Protein A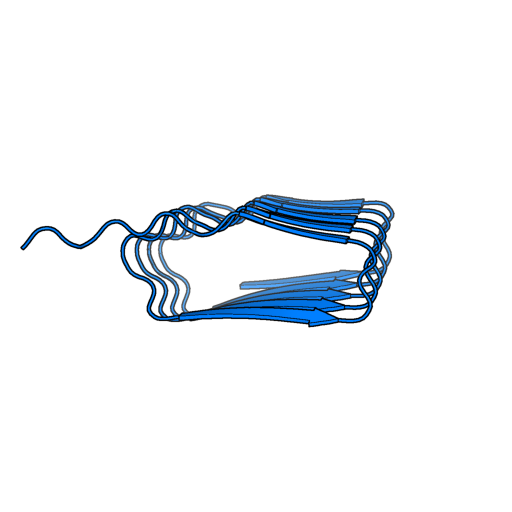F-A0A842YKT6-F1 (afdb_monomer_lite)

Structure (mmCIF, N/CA/C/O backbone):
data_AF-A0A842YKT6-F1
#
_entry.id   AF-A0A842YKT6-F1
#
loop_
_atom_site.group_PDB
_atom_site.id
_atom_site.type_symbol
_atom_site.label_atom_id
_atom_site.label_alt_id
_atom_site.label_comp_id
_atom_site.label_asym_id
_atom_site.label_entity_id
_atom_site.label_seq_id
_atom_site.pdbx_PDB_ins_code
_atom_site.Cartn_x
_atom_site.Cartn_y
_atom_site.Cartn_z
_atom_site.occupancy
_atom_site.B_iso_or_equiv
_atom_site.auth_seq_id
_atom_site.auth_comp_id
_atom_site.auth_asym_id
_atom_site.auth_atom_id
_atom_site.pdbx_PDB_model_num
ATOM 1 N N . MET A 1 1 ? 3.499 -0.353 15.205 1.00 71.50 1 MET A N 1
ATOM 2 C CA . MET A 1 1 ? 4.301 -1.363 14.470 1.00 71.50 1 MET A CA 1
ATOM 3 C C . MET A 1 1 ? 5.115 -0.639 13.419 1.00 71.50 1 MET A C 1
ATOM 5 O O . MET A 1 1 ? 4.536 0.187 12.731 1.00 71.50 1 MET A O 1
ATOM 9 N N . ILE A 1 2 ? 6.410 -0.926 13.306 1.00 77.12 2 ILE A N 1
ATOM 10 C CA . ILE A 1 2 ? 7.259 -0.394 12.235 1.00 77.12 2 ILE A CA 1
ATOM 11 C C . ILE A 1 2 ? 7.872 -1.589 11.508 1.00 77.12 2 ILE A C 1
ATOM 13 O O . ILE A 1 2 ? 8.334 -2.517 12.174 1.00 77.12 2 ILE A O 1
ATOM 17 N N . LEU A 1 3 ? 7.816 -1.589 10.179 1.00 76.94 3 LEU A N 1
ATOM 18 C CA . LEU A 1 3 ? 8.430 -2.606 9.328 1.00 76.94 3 LEU A CA 1
ATOM 19 C C . LEU A 1 3 ? 9.272 -1.914 8.254 1.00 76.94 3 LEU A C 1
ATOM 21 O O . LEU A 1 3 ? 8.837 -0.906 7.706 1.00 76.94 3 LEU A O 1
ATOM 25 N N . TYR A 1 4 ? 10.457 -2.464 8.006 1.00 81.00 4 TYR A N 1
ATOM 26 C CA . TYR A 1 4 ? 11.386 -2.048 6.959 1.00 81.00 4 TYR A CA 1
ATOM 27 C C . TYR A 1 4 ? 11.647 -3.253 6.068 1.00 81.00 4 TYR A C 1
ATOM 29 O O . TYR A 1 4 ? 11.912 -4.337 6.604 1.00 81.00 4 TYR A O 1
ATOM 37 N N . ASP A 1 5 ? 11.584 -3.067 4.758 1.00 76.25 5 ASP A N 1
ATOM 38 C CA . ASP A 1 5 ? 11.994 -4.081 3.798 1.00 76.25 5 ASP A CA 1
ATOM 39 C C . ASP A 1 5 ? 12.570 -3.437 2.547 1.00 76.25 5 ASP A C 1
ATOM 41 O O . ASP A 1 5 ? 11.859 -2.784 1.799 1.00 76.25 5 ASP A O 1
ATOM 45 N N . ASP A 1 6 ? 13.853 -3.671 2.297 1.00 84.00 6 ASP A N 1
ATOM 46 C CA . ASP A 1 6 ? 14.516 -3.079 1.146 1.00 84.00 6 ASP A CA 1
ATOM 47 C C . ASP A 1 6 ? 15.288 -4.148 0.362 1.00 84.00 6 ASP A C 1
ATOM 49 O O . ASP A 1 6 ? 15.805 -5.110 0.942 1.00 84.00 6 ASP A O 1
ATOM 53 N N . TRP A 1 7 ? 15.461 -3.929 -0.945 1.00 85.25 7 TRP A N 1
ATOM 54 C CA . TRP A 1 7 ? 16.293 -4.754 -1.842 1.00 85.25 7 TRP A CA 1
ATOM 55 C C . TRP A 1 7 ? 15.779 -6.179 -2.096 1.00 85.25 7 TRP A C 1
ATOM 57 O O . TRP A 1 7 ? 16.564 -7.126 -2.245 1.00 85.25 7 TRP A O 1
ATOM 67 N N . ASN A 1 8 ? 14.468 -6.361 -2.216 1.00 81.25 8 ASN A N 1
ATOM 68 C CA . ASN A 1 8 ? 13.871 -7.650 -2.540 1.00 81.25 8 ASN A CA 1
ATOM 69 C C . ASN A 1 8 ? 13.347 -7.711 -3.976 1.00 81.25 8 ASN A C 1
ATOM 71 O O . ASN A 1 8 ? 12.848 -6.766 -4.578 1.00 81.25 8 ASN A O 1
ATOM 75 N N . ASN A 1 9 ? 13.357 -8.914 -4.551 1.00 82.44 9 ASN A N 1
ATOM 76 C CA . ASN A 1 9 ? 12.652 -9.126 -5.815 1.00 82.44 9 ASN A CA 1
ATOM 77 C C . ASN A 1 9 ? 11.123 -9.028 -5.638 1.00 82.44 9 ASN A C 1
ATOM 79 O O . ASN A 1 9 ? 10.387 -8.693 -6.566 1.00 82.44 9 ASN A O 1
ATOM 83 N N . SER A 1 10 ? 10.622 -9.360 -4.451 1.00 80.38 10 SER A N 1
ATOM 84 C CA . SER A 1 10 ? 9.213 -9.186 -4.130 1.00 80.38 10 SER A CA 1
ATOM 85 C C . SER A 1 10 ? 8.986 -9.161 -2.627 1.00 80.38 10 SER A C 1
ATOM 87 O O . SER A 1 10 ? 9.375 -10.129 -1.965 1.00 80.38 10 SER A O 1
ATOM 89 N N . MET A 1 11 ? 8.248 -8.170 -2.128 1.00 78.69 11 MET A N 1
ATOM 90 C CA . MET A 1 11 ? 7.710 -8.188 -0.770 1.00 78.69 11 MET A CA 1
ATOM 91 C C . MET A 1 11 ? 6.213 -8.489 -0.772 1.00 78.69 11 MET A C 1
ATOM 93 O O . MET A 1 11 ? 5.422 -7.970 -1.568 1.00 78.69 11 MET A O 1
ATOM 97 N N . LYS A 1 12 ? 5.788 -9.303 0.199 1.00 80.25 12 LYS A N 1
ATOM 98 C CA . LYS A 1 12 ? 4.379 -9.417 0.562 1.00 80.25 12 LYS A CA 1
ATOM 99 C C . LYS A 1 12 ? 4.181 -9.256 2.062 1.00 80.25 12 LYS A C 1
ATOM 101 O O . LYS A 1 12 ? 4.398 -10.197 2.825 1.00 80.25 12 LYS A O 1
ATOM 106 N N . VAL A 1 13 ? 3.617 -8.123 2.461 1.00 72.06 13 VAL A N 1
ATOM 107 C CA . VAL A 1 13 ? 3.159 -7.906 3.836 1.00 72.06 13 VAL A CA 1
ATOM 108 C C . VAL A 1 13 ? 1.697 -8.317 3.938 1.00 72.06 13 VAL A C 1
ATOM 110 O O . VAL A 1 13 ? 0.819 -7.736 3.298 1.00 72.06 13 VAL A O 1
ATOM 113 N N . ASN A 1 14 ? 1.424 -9.332 4.760 1.00 71.25 14 ASN A N 1
ATOM 114 C CA . ASN A 1 14 ? 0.076 -9.601 5.259 1.00 71.25 14 ASN A CA 1
ATOM 115 C C . ASN A 1 14 ? 0.057 -9.207 6.729 1.00 71.25 14 ASN A C 1
ATOM 117 O O . ASN A 1 14 ? 0.506 -9.970 7.585 1.00 71.25 14 ASN A O 1
ATOM 121 N N . ALA A 1 15 ? -0.427 -8.009 7.020 1.00 62.06 15 ALA A N 1
ATOM 122 C CA . ALA A 1 15 ? -0.469 -7.563 8.398 1.00 62.06 15 ALA A CA 1
ATOM 123 C C . ALA A 1 15 ? -1.628 -8.260 9.155 1.00 62.06 15 ALA A C 1
ATOM 125 O O . ALA A 1 15 ? -2.710 -8.467 8.590 1.00 62.06 15 ALA A O 1
ATOM 126 N N . PRO A 1 16 ? -1.426 -8.650 10.427 1.00 59.94 16 PRO A N 1
ATOM 127 C CA . PRO A 1 16 ? -2.443 -9.320 11.242 1.00 59.94 16 PRO A CA 1
ATOM 128 C C . PRO A 1 16 ? -3.557 -8.353 11.657 1.00 59.94 16 PRO A C 1
ATOM 130 O O . PRO A 1 16 ? -3.306 -7.166 11.775 1.00 59.94 16 PRO A O 1
ATOM 133 N N . ILE A 1 17 ? -4.770 -8.830 11.968 1.00 57.25 17 ILE A N 1
ATOM 134 C CA . ILE A 1 17 ? -5.846 -7.970 12.509 1.00 57.25 17 ILE A CA 1
ATOM 135 C C . ILE A 1 17 ? -5.349 -7.247 13.773 1.00 57.25 17 ILE A C 1
ATOM 137 O O . ILE A 1 17 ? -5.126 -7.882 14.806 1.00 57.25 17 ILE A O 1
ATOM 141 N N . ILE A 1 18 ? -5.230 -5.919 13.708 1.00 60.06 18 ILE A N 1
ATOM 142 C CA . ILE A 1 18 ? -4.764 -5.086 14.820 1.00 60.06 18 ILE A CA 1
ATOM 143 C C . ILE A 1 18 ? -5.990 -4.537 15.561 1.00 60.06 18 ILE A C 1
ATOM 145 O O . ILE A 1 18 ? -6.812 -3.806 15.000 1.00 60.06 18 ILE A O 1
ATOM 149 N N . LYS A 1 19 ? -6.151 -4.923 16.836 1.00 56.78 19 LYS A N 1
ATOM 150 C CA . LYS A 1 19 ? -7.276 -4.462 17.675 1.00 56.78 19 LYS A CA 1
ATOM 151 C C . LYS A 1 19 ? -7.176 -2.973 18.017 1.00 56.78 19 LYS A C 1
ATOM 153 O O . LYS A 1 19 ? -8.209 -2.316 18.049 1.00 56.78 19 LYS A O 1
ATOM 158 N N . ALA A 1 20 ? -5.969 -2.489 18.279 1.00 58.88 20 ALA A N 1
ATOM 159 C CA . ALA A 1 20 ? -5.630 -1.087 18.476 1.00 58.88 20 ALA A CA 1
ATOM 160 C C . ALA A 1 20 ? -4.115 -0.937 18.282 1.00 58.88 20 ALA A C 1
ATOM 162 O O . ALA A 1 20 ? -3.362 -1.806 18.726 1.00 58.88 20 ALA A O 1
ATOM 163 N N . SER A 1 21 ? -3.679 0.113 17.599 1.00 62.84 21 SER A N 1
ATOM 164 C CA . SER A 1 21 ? -2.273 0.522 17.548 1.00 62.84 21 SER A CA 1
ATOM 165 C C . SER A 1 21 ? -2.236 2.019 17.325 1.00 62.84 21 SER A C 1
ATOM 167 O O . SER A 1 21 ? -2.829 2.485 16.364 1.00 62.84 21 SER A O 1
ATOM 169 N N . GLU A 1 22 ? -1.533 2.765 18.165 1.00 66.31 22 GLU A N 1
ATOM 170 C CA . GLU A 1 22 ? -1.395 4.220 18.003 1.00 66.31 22 GLU A CA 1
ATOM 171 C C . GLU A 1 22 ? -0.738 4.544 16.650 1.00 66.31 22 GLU A C 1
ATOM 173 O O . GLU A 1 22 ? -1.247 5.355 15.885 1.00 66.31 22 GLU A O 1
ATOM 178 N N . LEU A 1 23 ? 0.302 3.789 16.274 1.00 73.38 23 LEU A N 1
ATOM 179 C CA . LEU A 1 23 ? 1.089 4.058 15.070 1.00 73.38 23 LEU A CA 1
ATOM 180 C C . LEU A 1 23 ? 1.410 2.796 14.264 1.00 73.38 23 LEU A C 1
ATOM 182 O O . LEU A 1 23 ? 1.855 1.782 14.821 1.00 73.38 23 LEU A O 1
ATOM 186 N N . MET A 1 24 ? 1.249 2.863 12.944 1.00 74.12 24 MET A N 1
ATOM 187 C CA . MET A 1 24 ? 1.742 1.863 11.998 1.00 74.12 24 MET A CA 1
ATOM 188 C C . MET A 1 24 ? 2.549 2.537 10.886 1.00 74.12 24 MET A C 1
ATOM 190 O O . MET A 1 24 ? 2.014 3.377 10.174 1.00 74.12 24 MET A O 1
ATOM 194 N N . ILE A 1 25 ? 3.818 2.153 10.736 1.00 78.19 25 ILE A N 1
ATOM 195 C CA . ILE A 1 25 ? 4.703 2.647 9.675 1.00 78.19 25 ILE A CA 1
ATOM 196 C C . ILE A 1 25 ? 5.258 1.459 8.890 1.00 78.19 25 ILE A C 1
ATOM 198 O O . ILE A 1 25 ? 5.643 0.445 9.481 1.00 78.19 25 ILE A O 1
ATOM 202 N N . LEU A 1 26 ? 5.283 1.581 7.569 1.00 77.44 26 LEU A N 1
ATOM 203 C CA . LEU A 1 26 ? 5.915 0.636 6.659 1.00 77.44 26 LEU A CA 1
ATOM 204 C C . LEU A 1 26 ? 6.828 1.414 5.706 1.00 77.44 26 LEU A C 1
ATOM 206 O O . LEU A 1 26 ? 6.369 2.381 5.105 1.00 77.44 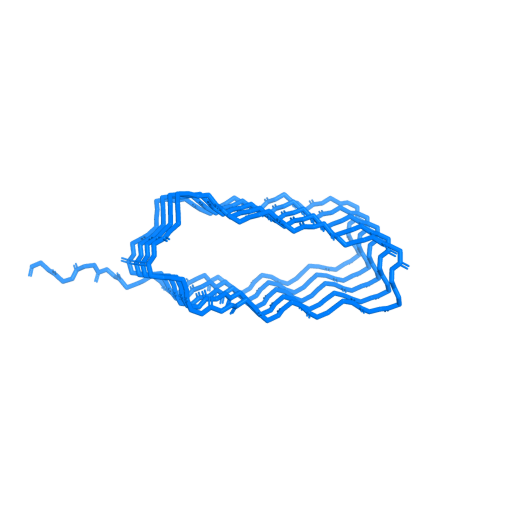26 LEU A O 1
ATOM 210 N N . TYR A 1 27 ? 8.087 0.996 5.626 1.00 81.81 27 TYR A N 1
ATOM 211 C CA . TYR A 1 27 ? 9.077 1.458 4.654 1.00 81.81 27 TYR A CA 1
ATOM 212 C C . TYR A 1 27 ? 9.388 0.315 3.697 1.00 81.81 27 TYR A C 1
ATOM 214 O O . TYR A 1 27 ? 9.619 -0.805 4.172 1.00 81.81 27 TYR A O 1
ATOM 222 N N . ASP A 1 28 ? 9.356 0.600 2.401 1.00 76.00 28 ASP A N 1
ATOM 223 C CA . ASP A 1 28 ? 9.636 -0.374 1.357 1.00 76.00 28 ASP A CA 1
ATOM 224 C C . ASP A 1 28 ? 10.333 0.241 0.153 1.00 76.00 28 ASP A C 1
ATOM 226 O O . ASP A 1 28 ? 9.683 0.835 -0.708 1.00 76.00 28 ASP A O 1
ATOM 230 N N . ASP A 1 29 ? 11.645 0.039 0.070 1.00 82.50 29 ASP A N 1
ATOM 231 C CA . ASP A 1 29 ? 12.431 0.646 -0.993 1.00 82.50 29 ASP A CA 1
ATOM 232 C C . ASP A 1 29 ? 13.156 -0.401 -1.857 1.00 82.50 29 ASP A C 1
ATOM 234 O O . ASP A 1 29 ? 13.636 -1.437 -1.390 1.00 82.50 29 ASP A O 1
ATOM 238 N N . TRP A 1 30 ? 13.354 -0.097 -3.139 1.00 84.44 30 TRP A N 1
ATOM 239 C CA . TRP A 1 30 ? 14.194 -0.903 -4.047 1.00 84.44 30 TRP A CA 1
ATOM 240 C C . TRP A 1 30 ? 13.686 -2.327 -4.319 1.00 84.44 30 TRP A C 1
ATOM 242 O O . TRP A 1 30 ? 14.474 -3.273 -4.453 1.00 84.44 30 TRP A O 1
ATOM 252 N N . ASN A 1 31 ? 12.375 -2.496 -4.457 1.00 79.62 31 ASN A N 1
ATOM 253 C CA . ASN A 1 31 ? 11.724 -3.766 -4.751 1.00 79.62 31 ASN A CA 1
ATOM 254 C C . ASN A 1 31 ? 11.177 -3.863 -6.182 1.00 79.62 31 ASN A C 1
ATOM 256 O O . ASN A 1 31 ? 10.543 -2.976 -6.747 1.00 79.62 31 A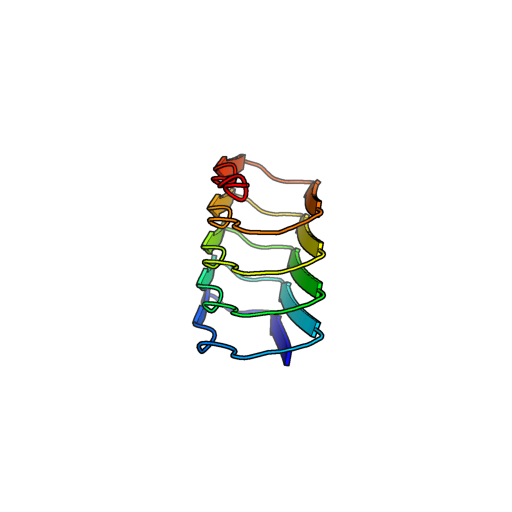SN A O 1
ATOM 260 N N . ASN A 1 32 ? 11.321 -5.035 -6.804 1.00 81.12 32 ASN A N 1
ATOM 261 C CA . ASN A 1 32 ? 10.698 -5.256 -8.118 1.00 81.12 32 ASN A CA 1
ATOM 262 C C . ASN A 1 32 ? 9.161 -5.300 -8.033 1.00 81.12 32 ASN A C 1
ATOM 264 O O . ASN A 1 32 ? 8.449 -4.950 -8.978 1.00 81.12 32 ASN A O 1
ATOM 268 N N . SER A 1 33 ? 8.622 -5.776 -6.915 1.00 79.50 33 SER A N 1
ATOM 269 C CA . SER A 1 33 ? 7.183 -5.753 -6.691 1.00 79.50 33 SER A CA 1
ATOM 270 C C . SER A 1 33 ? 6.846 -5.757 -5.212 1.00 79.50 33 SER A C 1
ATOM 272 O O . SER A 1 33 ? 7.334 -6.600 -4.460 1.00 79.50 33 SER A O 1
ATOM 274 N N . MET A 1 34 ? 5.930 -4.884 -4.823 1.00 75.69 34 MET A N 1
ATOM 275 C CA . MET A 1 34 ? 5.411 -4.826 -3.471 1.00 75.69 34 MET A CA 1
ATOM 276 C C . MET A 1 34 ? 3.914 -5.098 -3.463 1.00 75.69 34 MET A C 1
ATOM 278 O O . MET A 1 34 ? 3.124 -4.564 -4.253 1.00 75.69 34 MET A O 1
ATOM 282 N N . LYS A 1 35 ? 3.489 -5.948 -2.528 1.00 79.88 35 LYS A N 1
ATOM 283 C CA . LYS A 1 35 ? 2.077 -6.101 -2.203 1.00 79.88 35 LYS A CA 1
ATOM 284 C C . LYS A 1 35 ? 1.833 -5.993 -0.708 1.00 79.88 35 LYS A C 1
ATOM 286 O O . LYS A 1 35 ? 2.105 -6.929 0.047 1.00 79.88 35 LYS A O 1
ATOM 291 N N . VAL A 1 36 ? 1.156 -4.920 -0.320 1.00 71.56 36 VAL A N 1
ATOM 292 C CA . VAL A 1 36 ? 0.630 -4.743 1.034 1.00 71.56 36 VAL A CA 1
ATOM 293 C C . VAL A 1 36 ? -0.827 -5.158 1.054 1.00 71.56 36 VAL A C 1
ATOM 295 O O . VAL A 1 36 ? -1.684 -4.547 0.413 1.00 71.56 36 VAL A O 1
ATOM 298 N N . ASN A 1 37 ? -1.129 -6.202 1.818 1.00 71.31 37 ASN A N 1
ATOM 299 C CA . ASN A 1 37 ? -2.478 -6.429 2.313 1.00 71.31 37 ASN A CA 1
ATOM 300 C C . ASN A 1 37 ? -2.517 -5.889 3.741 1.00 71.31 37 ASN A C 1
ATOM 302 O O . ASN A 1 37 ? -2.094 -6.563 4.688 1.00 71.31 37 ASN A O 1
ATOM 306 N N . ALA A 1 38 ? -2.977 -4.649 3.873 1.00 60.84 38 ALA A N 1
ATOM 307 C CA . ALA A 1 38 ? -3.034 -3.980 5.156 1.00 60.84 38 ALA A CA 1
ATOM 308 C C . ALA A 1 38 ? -4.057 -4.677 6.084 1.00 60.84 38 ALA A C 1
ATOM 310 O O . ALA A 1 38 ? -5.021 -5.292 5.610 1.00 60.84 38 ALA A O 1
ATOM 311 N N . PRO A 1 39 ? -3.855 -4.620 7.408 1.00 59.06 39 PRO A N 1
ATOM 312 C CA . PRO A 1 39 ? -4.627 -5.409 8.362 1.00 59.06 39 PRO A CA 1
ATOM 313 C C . PRO A 1 39 ? -6.010 -4.809 8.584 1.00 59.06 39 PRO A C 1
ATOM 315 O O . PRO A 1 39 ? -6.124 -3.599 8.600 1.00 59.06 39 PRO A O 1
ATOM 318 N N . ILE A 1 40 ? -7.061 -5.585 8.881 1.00 54.03 40 ILE A N 1
ATOM 319 C CA . ILE A 1 40 ? -8.302 -4.972 9.405 1.00 54.03 40 ILE A CA 1
ATOM 320 C C . ILE A 1 40 ? -7.961 -4.271 10.731 1.00 54.03 40 ILE A C 1
ATOM 322 O O . ILE A 1 40 ? -7.725 -4.940 11.739 1.00 54.03 40 ILE A O 1
ATOM 326 N N . ILE A 1 41 ? -7.929 -2.938 10.721 1.00 56.25 41 ILE A N 1
ATOM 327 C CA . ILE A 1 41 ? -7.614 -2.100 11.880 1.00 56.25 41 ILE A CA 1
ATOM 328 C C . ILE A 1 41 ? -8.936 -1.656 12.502 1.00 56.25 41 ILE A C 1
ATOM 330 O O . ILE A 1 41 ? -9.761 -0.990 11.868 1.00 56.25 41 ILE A O 1
ATOM 334 N N . LYS A 1 42 ? -9.168 -2.043 13.761 1.00 54.94 42 LYS A N 1
ATOM 335 C CA . LYS A 1 42 ? -10.344 -1.558 14.501 1.00 54.94 42 LYS A CA 1
ATOM 336 C C . LYS A 1 42 ? -10.180 -0.101 14.944 1.00 54.94 42 LYS A C 1
ATOM 338 O O . LYS A 1 42 ? -11.179 0.610 14.933 1.00 54.94 42 LYS A O 1
ATOM 343 N N . ALA A 1 43 ? -8.964 0.297 15.314 1.00 56.12 43 ALA A N 1
ATOM 344 C CA . ALA A 1 43 ? -8.585 1.665 15.651 1.00 56.12 43 ALA A CA 1
ATOM 345 C C . ALA A 1 43 ? -7.070 1.851 15.454 1.00 56.12 43 ALA A C 1
ATOM 347 O O . ALA A 1 43 ? -6.287 1.040 15.960 1.00 56.12 43 ALA A O 1
ATOM 348 N N . SER A 1 44 ? -6.661 2.879 14.717 1.00 61.00 44 SER A N 1
ATOM 349 C CA . SER A 1 44 ? -5.274 3.359 14.718 1.00 61.00 44 SER A CA 1
ATOM 350 C C . SER A 1 44 ? -5.245 4.848 14.448 1.00 61.00 44 SER A C 1
ATOM 352 O O . SER A 1 44 ? -5.922 5.274 13.524 1.00 61.00 44 SER A O 1
ATOM 354 N N . GLU A 1 45 ? -4.502 5.618 15.236 1.00 65.00 45 GLU A N 1
ATOM 355 C CA . GLU A 1 45 ? -4.447 7.078 15.091 1.00 65.00 45 GLU A CA 1
ATOM 356 C C . GLU A 1 45 ? -3.736 7.456 13.785 1.00 65.00 45 GLU A C 1
ATOM 358 O O . GLU A 1 45 ? -4.257 8.262 13.013 1.00 65.00 45 GLU A O 1
ATOM 363 N N . LEU A 1 46 ? -2.618 6.786 13.470 1.00 72.56 46 LEU A N 1
ATOM 364 C CA . LEU A 1 46 ? -1.797 7.110 12.305 1.00 72.56 46 LEU A CA 1
ATOM 365 C C . LEU A 1 46 ? -1.260 5.874 11.570 1.00 72.56 46 LEU A C 1
ATOM 367 O O . LEU A 1 46 ? -0.597 5.008 12.153 1.00 72.56 46 LEU A O 1
ATOM 371 N N . MET A 1 47 ? -1.484 5.840 10.254 1.00 73.75 47 MET A N 1
ATOM 372 C CA . MET A 1 47 ? -0.857 4.892 9.332 1.00 73.75 47 MET A CA 1
ATOM 373 C C . MET A 1 47 ? -0.015 5.636 8.293 1.00 73.75 47 MET A C 1
ATOM 375 O O . MET A 1 47 ? -0.538 6.501 7.593 1.00 73.75 47 MET A O 1
ATOM 379 N N . ILE A 1 48 ? 1.260 5.267 8.166 1.00 77.88 48 ILE A N 1
ATOM 380 C CA . ILE A 1 48 ? 2.179 5.805 7.158 1.00 77.88 48 ILE A CA 1
ATOM 381 C C . ILE A 1 48 ? 2.770 4.655 6.342 1.00 77.88 48 ILE A C 1
ATOM 383 O O . ILE A 1 48 ? 3.191 3.639 6.900 1.00 77.88 48 ILE A O 1
ATOM 387 N N . LEU A 1 49 ? 2.796 4.820 5.026 1.00 77.50 49 LEU A N 1
ATOM 388 C CA . LEU A 1 49 ? 3.483 3.938 4.091 1.00 77.50 49 LEU A CA 1
ATOM 389 C C . LEU A 1 49 ? 4.415 4.784 3.218 1.00 77.50 49 LEU A C 1
ATOM 391 O O . LEU A 1 49 ? 3.956 5.765 2.637 1.00 77.50 49 LEU A O 1
ATOM 395 N N . TYR A 1 50 ? 5.687 4.402 3.177 1.00 81.31 50 TYR A N 1
ATOM 396 C CA . TYR A 1 50 ? 6.702 4.888 2.247 1.00 81.31 50 TYR A CA 1
ATOM 397 C C . TYR A 1 50 ? 7.033 3.763 1.269 1.00 81.31 50 TYR A C 1
ATOM 399 O O . TYR A 1 50 ? 7.290 2.645 1.723 1.00 81.31 50 TYR A O 1
ATOM 407 N N . ASP A 1 51 ? 6.968 4.060 -0.024 1.00 77.69 51 ASP A N 1
ATOM 408 C CA . ASP A 1 51 ? 7.244 3.129 -1.114 1.00 77.69 51 ASP A CA 1
ATOM 409 C C . ASP A 1 51 ? 8.044 3.840 -2.209 1.00 77.69 51 ASP A C 1
ATOM 411 O O . ASP A 1 51 ? 7.463 4.561 -3.024 1.00 77.69 51 ASP A O 1
ATOM 415 N N . ASP A 1 52 ? 9.361 3.638 -2.232 1.00 82.75 52 ASP A N 1
ATOM 416 C CA . ASP A 1 52 ? 10.228 4.311 -3.197 1.00 82.75 52 ASP A CA 1
ATOM 417 C C . ASP A 1 52 ? 11.027 3.311 -4.060 1.00 82.75 52 ASP A C 1
ATOM 419 O O . ASP A 1 52 ? 11.493 2.265 -3.609 1.00 82.75 52 ASP A O 1
ATOM 423 N N . TRP A 1 53 ? 11.287 3.655 -5.324 1.00 83.81 53 TRP A N 1
ATOM 424 C CA . TRP A 1 53 ? 12.171 2.877 -6.220 1.00 83.81 53 TRP A CA 1
ATOM 425 C C . TRP A 1 53 ? 11.688 1.457 -6.552 1.00 83.81 53 TRP A C 1
ATOM 427 O O . TRP A 1 53 ? 12.484 0.529 -6.750 1.00 83.81 53 TRP A O 1
ATOM 437 N N . ASN A 1 54 ? 10.380 1.288 -6.678 1.00 80.12 54 ASN A N 1
ATOM 438 C CA . ASN A 1 54 ? 9.707 0.034 -6.963 1.00 80.12 54 ASN A CA 1
ATOM 439 C C . ASN A 1 54 ? 9.188 -0.080 -8.404 1.00 80.12 54 ASN A C 1
ATOM 441 O O . ASN A 1 54 ? 8.592 0.810 -9.008 1.00 80.12 54 ASN A 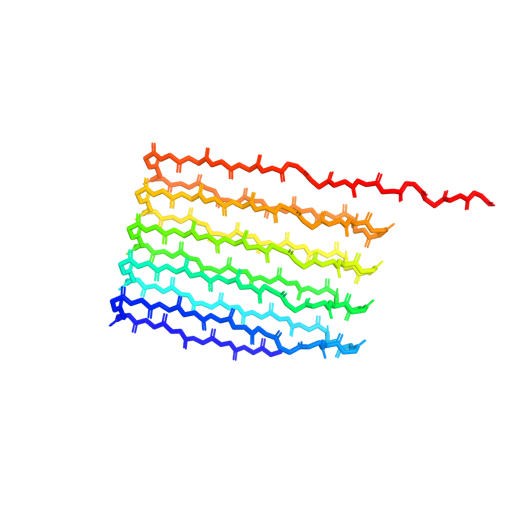O 1
ATOM 445 N N . ASN A 1 55 ? 9.314 -1.266 -9.001 1.00 82.50 55 ASN A N 1
ATOM 446 C CA . ASN A 1 55 ? 8.741 -1.485 -10.338 1.00 82.50 55 ASN A CA 1
ATOM 447 C C . ASN A 1 55 ? 7.201 -1.572 -10.304 1.00 82.50 55 ASN A C 1
ATOM 449 O O . ASN A 1 55 ? 6.510 -1.212 -11.263 1.00 82.50 55 ASN A O 1
ATOM 453 N N . SER A 1 56 ? 6.631 -2.083 -9.215 1.00 81.00 56 SER A N 1
ATOM 454 C CA . SER A 1 56 ? 5.180 -2.112 -9.054 1.00 81.00 56 SER A CA 1
ATOM 455 C C . SER A 1 56 ? 4.771 -2.178 -7.592 1.00 81.00 56 SER A C 1
ATOM 457 O O . SER A 1 56 ? 5.169 -3.106 -6.890 1.00 81.00 56 SER A O 1
ATOM 459 N N . MET A 1 57 ? 3.886 -1.277 -7.172 1.00 76.06 57 MET A N 1
ATOM 460 C CA . MET A 1 57 ? 3.253 -1.325 -5.861 1.00 76.06 57 MET A CA 1
ATOM 461 C C . MET A 1 57 ? 1.762 -1.627 -5.987 1.00 76.06 57 MET A C 1
ATOM 463 O O . MET A 1 57 ? 1.009 -1.036 -6.773 1.00 76.06 57 MET A O 1
ATOM 467 N N . LYS A 1 58 ? 1.290 -2.542 -5.138 1.00 81.00 58 LYS A N 1
ATOM 468 C CA . LYS A 1 58 ? -0.136 -2.725 -4.888 1.00 81.00 58 LYS A CA 1
ATOM 469 C C . LYS A 1 58 ? -0.455 -2.666 -3.402 1.00 81.00 58 LYS A C 1
ATOM 471 O O . LYS A 1 58 ? -0.250 -3.637 -2.671 1.00 81.00 58 LYS A O 1
ATOM 476 N N . VAL A 1 59 ? -1.134 -1.594 -3.012 1.00 72.31 59 VAL A N 1
ATOM 477 C CA . VAL A 1 59 ? -1.714 -1.436 -1.680 1.00 72.31 59 VAL A CA 1
ATOM 478 C C . VAL A 1 59 ? -3.182 -1.829 -1.730 1.00 72.31 59 VAL A C 1
ATOM 480 O O . VAL A 1 59 ? -4.015 -1.202 -2.388 1.00 72.31 59 VAL A O 1
ATOM 483 N N . ASN A 1 60 ? -3.524 -2.897 -1.020 1.00 72.50 60 ASN A N 1
ATOM 484 C CA . ASN A 1 60 ? -4.897 -3.167 -0.627 1.00 72.50 60 ASN A CA 1
ATOM 485 C C . ASN A 1 60 ? -5.073 -2.600 0.778 1.00 72.50 60 ASN A C 1
ATOM 487 O O . ASN A 1 60 ? -4.711 -3.255 1.762 1.00 72.50 60 ASN A O 1
ATOM 491 N N . ALA A 1 61 ? -5.575 -1.369 0.853 1.00 61.09 61 ALA A N 1
ATOM 492 C CA . ALA A 1 61 ? -5.794 -0.708 2.124 1.00 61.09 61 ALA A CA 1
ATOM 493 C C . ALA A 1 61 ? -6.900 -1.432 2.916 1.00 61.09 61 ALA A C 1
ATOM 495 O O . ALA A 1 61 ? -7.747 -2.125 2.336 1.00 61.09 61 ALA A O 1
ATOM 496 N N . PRO A 1 62 ? -6.879 -1.334 4.250 1.00 59.34 62 PRO A N 1
ATOM 497 C CA . PRO A 1 62 ? -7.688 -2.202 5.086 1.00 59.34 62 PRO A CA 1
ATOM 498 C C . PRO A 1 62 ? -9.151 -1.768 5.187 1.00 59.34 62 PRO A C 1
ATOM 500 O O . PRO A 1 62 ? -9.530 -0.699 4.746 1.00 59.34 62 PRO A O 1
ATOM 503 N N . ILE A 1 63 ? -10.022 -2.561 5.813 1.00 54.03 63 ILE A N 1
ATOM 504 C CA . ILE A 1 63 ? -11.289 -2.000 6.314 1.00 54.03 63 ILE A CA 1
ATOM 505 C C . ILE A 1 63 ? -10.954 -1.273 7.617 1.00 54.03 63 ILE A C 1
ATOM 507 O O . ILE A 1 63 ? -10.644 -1.931 8.613 1.00 54.03 63 ILE A O 1
ATOM 511 N N . ILE A 1 64 ? -11.009 0.058 7.603 1.00 55.59 64 ILE A N 1
ATOM 512 C CA . ILE A 1 64 ? -10.705 0.907 8.758 1.00 55.59 64 ILE A CA 1
ATOM 513 C C . ILE A 1 64 ? -12.021 1.293 9.433 1.00 55.59 64 ILE A C 1
ATOM 515 O O . ILE A 1 64 ? -12.878 1.956 8.841 1.00 55.59 64 ILE A O 1
ATOM 519 N N . LYS A 1 65 ? -12.209 0.862 10.685 1.00 54.78 65 LYS A N 1
ATOM 520 C CA . LYS A 1 65 ? -13.365 1.314 11.478 1.00 54.78 65 LYS A CA 1
ATOM 521 C C . LYS A 1 65 ? -13.178 2.739 12.002 1.00 54.78 65 LYS A C 1
ATOM 523 O O . LYS A 1 65 ? -14.161 3.472 12.011 1.00 54.78 65 LYS A O 1
ATOM 528 N N . ALA A 1 66 ? -11.958 3.087 12.411 1.00 54.91 66 ALA A N 1
ATOM 529 C CA . ALA A 1 66 ? -11.560 4.417 12.855 1.00 54.91 66 ALA A CA 1
ATOM 530 C C . ALA A 1 66 ? -10.047 4.606 12.643 1.00 54.91 66 ALA A C 1
ATOM 532 O O . ALA A 1 66 ? -9.261 3.860 13.233 1.00 54.91 66 ALA A O 1
ATOM 533 N N . SER A 1 67 ? -9.654 5.572 11.814 1.00 57.62 67 SER A N 1
ATOM 534 C CA . SER A 1 67 ? -8.287 6.108 11.819 1.00 57.62 67 SER A CA 1
ATOM 535 C C . SER A 1 67 ? -8.298 7.587 11.526 1.00 57.62 67 SER A C 1
ATOM 537 O O . SER A 1 67 ? -8.951 7.980 10.568 1.00 57.62 67 SER A O 1
ATOM 539 N N . GLU A 1 68 ? -7.579 8.383 12.310 1.00 62.66 68 GLU A N 1
ATOM 540 C CA . GLU A 1 68 ? -7.565 9.840 12.155 1.00 62.66 68 GLU A CA 1
ATOM 541 C C . GLU A 1 68 ? -6.833 10.234 10.865 1.00 62.66 68 GLU A C 1
ATOM 543 O O . GLU A 1 68 ? -7.367 11.017 10.076 1.00 62.66 68 GLU A O 1
ATOM 548 N N . LEU A 1 69 ? -5.683 9.603 10.581 1.00 70.88 69 LEU A N 1
ATOM 549 C CA . LEU A 1 69 ? -4.843 9.960 9.438 1.00 70.88 69 LEU A CA 1
ATOM 550 C C . LEU A 1 69 ? -4.189 8.748 8.751 1.00 70.88 69 LEU A C 1
ATOM 552 O O . LEU A 1 69 ? -3.562 7.897 9.386 1.00 70.88 69 LEU A O 1
ATOM 556 N N . MET A 1 70 ? -4.298 8.701 7.420 1.00 72.81 70 MET A N 1
ATOM 557 C CA . MET A 1 70 ? -3.535 7.793 6.559 1.00 72.81 70 MET A CA 1
ATOM 558 C C . MET A 1 70 ? -2.669 8.603 5.595 1.00 72.81 70 MET A C 1
ATOM 560 O O . MET A 1 70 ? -3.191 9.461 4.884 1.00 72.81 70 MET A O 1
ATOM 564 N N . ILE A 1 71 ? -1.373 8.303 5.546 1.00 77.62 71 ILE A N 1
ATOM 565 C CA . ILE A 1 71 ? -0.416 8.927 4.632 1.00 77.62 71 ILE A CA 1
ATOM 566 C C . ILE A 1 71 ? 0.252 7.843 3.789 1.00 77.62 71 ILE A C 1
ATOM 568 O O . ILE A 1 71 ? 0.726 6.837 4.317 1.00 77.62 71 ILE A O 1
ATOM 572 N N . LEU A 1 72 ? 0.280 8.061 2.480 1.00 77.62 72 LEU A N 1
ATOM 573 C CA . LEU A 1 72 ? 1.029 7.259 1.524 1.00 77.62 72 LEU A CA 1
ATOM 574 C C . LEU A 1 72 ? 1.994 8.172 0.769 1.00 77.62 72 LEU A C 1
ATOM 576 O O . LEU A 1 72 ? 1.554 9.166 0.191 1.00 77.62 72 LEU A O 1
ATOM 580 N N . TYR A 1 73 ? 3.275 7.830 0.808 1.00 82.00 73 TYR A N 1
ATOM 581 C CA . TYR A 1 73 ? 4.330 8.381 -0.032 1.00 82.00 73 TYR A CA 1
ATOM 582 C C . TYR A 1 73 ? 4.733 7.314 -1.048 1.00 82.00 73 TYR A C 1
ATOM 584 O O . TYR A 1 73 ? 5.038 6.194 -0.644 1.00 82.00 73 TYR A O 1
ATOM 592 N N . ASP A 1 74 ? 4.660 7.667 -2.326 1.00 79.44 74 ASP A N 1
ATOM 593 C CA . ASP A 1 74 ? 4.969 6.812 -3.471 1.00 79.44 74 ASP A CA 1
ATOM 594 C C . ASP A 1 74 ? 5.843 7.609 -4.449 1.00 79.44 74 ASP A C 1
ATOM 596 O O . ASP A 1 74 ? 5.365 8.587 -5.032 1.00 79.44 74 ASP A O 1
ATOM 600 N N . ASP A 1 75 ? 7.112 7.236 -4.613 1.00 83.56 75 ASP A N 1
ATOM 601 C CA . ASP A 1 75 ? 8.049 7.951 -5.490 1.00 83.56 75 ASP A CA 1
ATOM 602 C C . ASP A 1 75 ? 8.908 6.979 -6.327 1.00 83.56 75 ASP A C 1
ATOM 604 O O . ASP A 1 75 ? 9.304 5.902 -5.886 1.00 83.56 75 ASP A O 1
ATOM 608 N N . TRP A 1 76 ? 9.247 7.356 -7.561 1.00 85.62 76 TRP A N 1
ATOM 609 C CA . TRP A 1 76 ? 10.111 6.560 -8.463 1.00 85.62 76 TRP A CA 1
ATOM 610 C C . TRP A 1 76 ? 9.591 5.157 -8.817 1.00 85.62 76 TRP A C 1
ATOM 612 O O . TRP A 1 76 ? 10.367 4.213 -9.003 1.00 85.62 76 TRP A O 1
ATOM 622 N N . ASN A 1 77 ? 8.281 5.035 -9.000 1.00 81.62 77 ASN A N 1
ATOM 623 C CA . ASN A 1 77 ? 7.582 3.790 -9.279 1.00 81.62 77 ASN A CA 1
ATOM 624 C C . ASN A 1 77 ? 7.058 3.669 -10.715 1.00 81.62 77 ASN A C 1
ATOM 626 O O . ASN A 1 77 ? 6.445 4.553 -11.317 1.00 81.62 77 ASN A O 1
ATOM 630 N N . ASN A 1 78 ? 7.227 2.484 -11.305 1.00 84.06 78 ASN A N 1
ATOM 631 C CA . ASN A 1 78 ? 6.704 2.226 -12.653 1.00 84.06 78 ASN A CA 1
ATOM 632 C C . ASN A 1 78 ? 5.168 2.098 -12.662 1.00 84.06 78 ASN A C 1
ATOM 634 O O . ASN A 1 78 ? 4.494 2.485 -13.625 1.00 84.06 78 ASN A O 1
ATOM 638 N N . SER A 1 79 ? 4.588 1.533 -11.603 1.00 83.50 79 SER A N 1
ATOM 639 C CA . SER A 1 79 ? 3.135 1.443 -11.473 1.00 83.50 79 SER A CA 1
ATOM 640 C C . SER A 1 79 ? 2.683 1.362 -10.022 1.00 83.50 79 SER A C 1
ATOM 642 O O . SER A 1 79 ? 3.119 0.478 -9.288 1.00 83.50 79 SER A O 1
ATOM 644 N N . MET A 1 80 ? 1.717 2.201 -9.651 1.00 78.31 80 MET A N 1
ATOM 645 C CA . MET A 1 80 ? 1.047 2.137 -8.356 1.00 78.31 80 MET A CA 1
ATOM 646 C C . MET A 1 80 ? -0.438 1.818 -8.516 1.00 78.31 80 MET A C 1
ATOM 648 O O . MET A 1 80 ? -1.178 2.421 -9.305 1.00 78.31 80 MET A O 1
ATOM 652 N N . LYS A 1 81 ? -0.919 0.889 -7.683 1.00 82.06 81 LYS A N 1
ATOM 653 C CA . LYS A 1 81 ? -2.348 0.674 -7.464 1.00 82.06 81 LYS A CA 1
ATOM 654 C C . LYS A 1 81 ? -2.707 0.711 -5.986 1.00 82.06 81 LYS A C 1
ATOM 656 O O . LYS A 1 81 ? -2.452 -0.248 -5.255 1.00 82.06 81 LYS A O 1
ATOM 661 N N . VAL A 1 82 ? -3.473 1.728 -5.608 1.00 72.31 82 VAL A N 1
ATOM 662 C CA . VAL A 1 82 ? -4.077 1.854 -4.279 1.00 72.31 82 VAL A CA 1
ATOM 663 C C . VAL A 1 82 ? -5.556 1.509 -4.368 1.00 72.31 82 VAL A C 1
ATOM 665 O O . VAL A 1 82 ? -6.337 2.155 -5.069 1.00 72.31 82 VAL A O 1
ATOM 668 N N . ASN A 1 83 ? -5.967 0.468 -3.648 1.00 73.50 83 ASN A N 1
ATOM 669 C CA . ASN A 1 83 ? -7.378 0.234 -3.359 1.00 73.50 83 ASN A CA 1
ATOM 670 C C . ASN A 1 83 ? -7.652 0.849 -1.993 1.00 73.50 83 ASN A C 1
ATOM 672 O O . ASN A 1 83 ? -7.249 0.261 -0.990 1.00 73.50 83 ASN A O 1
ATOM 676 N N . ALA A 1 84 ? -8.262 2.036 -1.973 1.00 61.38 84 ALA A N 1
ATOM 677 C CA . ALA A 1 84 ? -8.513 2.763 -0.738 1.00 61.38 84 ALA A CA 1
ATOM 678 C C . ALA A 1 84 ? -9.481 1.992 0.180 1.00 61.38 84 ALA A C 1
ATOM 680 O O . ALA A 1 84 ? -10.272 1.160 -0.288 1.00 61.38 84 ALA A O 1
ATOM 681 N N . PRO A 1 85 ? -9.406 2.248 1.494 1.00 62.00 85 PRO A N 1
ATOM 682 C CA . PRO A 1 85 ? -10.170 1.508 2.484 1.00 62.00 85 PRO A CA 1
ATOM 683 C C . PRO A 1 85 ? -11.681 1.787 2.371 1.00 62.00 85 PRO A C 1
ATOM 685 O O . PRO A 1 85 ? -12.114 2.823 1.866 1.00 62.00 85 PRO A O 1
ATOM 688 N N . ILE A 1 86 ? -12.518 0.879 2.890 1.00 56.78 86 ILE A N 1
ATOM 689 C CA . ILE A 1 86 ? -13.890 1.254 3.280 1.00 56.78 86 ILE A CA 1
ATOM 690 C C . ILE A 1 86 ? -13.762 1.959 4.626 1.00 56.78 86 ILE A C 1
ATOM 692 O O . ILE A 1 86 ? -13.365 1.328 5.609 1.00 56.78 86 ILE A O 1
ATOM 696 N N . ILE A 1 87 ? -14.093 3.246 4.655 1.00 55.69 87 ILE A N 1
ATOM 697 C CA . ILE A 1 87 ? -13.906 4.121 5.808 1.00 55.69 87 ILE A CA 1
ATOM 698 C C . ILE A 1 87 ? -15.261 4.324 6.485 1.00 55.69 87 ILE A C 1
ATOM 700 O O . ILE A 1 87 ? -16.210 4.812 5.865 1.00 55.69 87 ILE A O 1
ATOM 704 N N . LYS A 1 88 ? -15.360 3.945 7.765 1.00 56.38 88 LYS A N 1
ATOM 705 C CA . LYS A 1 88 ? -16.493 4.358 8.614 1.00 56.38 88 LYS A CA 1
ATOM 706 C C . LYS A 1 88 ? -16.249 5.707 9.292 1.00 56.38 88 LYS A C 1
ATOM 708 O O . LYS A 1 88 ? -17.192 6.468 9.445 1.00 56.38 88 LYS A O 1
ATOM 713 N N . ALA A 1 89 ? -15.007 5.977 9.687 1.00 52.94 89 ALA A N 1
ATOM 714 C CA . ALA A 1 89 ? -14.567 7.242 10.261 1.00 52.94 89 ALA A CA 1
ATOM 715 C C . ALA A 1 89 ? -13.064 7.401 9.995 1.00 52.94 89 ALA A C 1
ATOM 717 O O . ALA A 1 89 ? -12.241 6.747 10.634 1.00 52.94 89 ALA A O 1
ATOM 718 N N . SER A 1 90 ? -12.715 8.225 9.015 1.00 55.38 90 SER A N 1
ATOM 719 C CA . SER A 1 90 ? -11.364 8.761 8.888 1.00 55.38 90 SER A CA 1
ATOM 720 C C . SER A 1 90 ? -11.459 10.216 8.513 1.00 55.38 90 SER A C 1
ATOM 722 O O . SER A 1 90 ? -12.296 10.577 7.686 1.00 55.38 90 SER A O 1
ATOM 724 N N . GLU A 1 91 ? -10.632 11.033 9.151 1.00 58.84 91 GLU A N 1
ATOM 725 C CA . GLU A 1 91 ? -10.680 12.480 8.980 1.00 58.84 91 GLU A CA 1
ATOM 726 C C . GLU A 1 91 ? -9.883 12.907 7.747 1.00 58.84 91 GLU A C 1
ATOM 728 O O . GLU A 1 91 ? -10.304 13.825 7.043 1.00 58.84 91 GLU A O 1
ATOM 733 N N . LEU A 1 92 ? -8.782 12.207 7.427 1.00 67.94 92 LEU A N 1
ATOM 734 C CA . LEU A 1 92 ? -7.930 12.580 6.301 1.00 67.94 92 LEU A CA 1
ATOM 735 C C . LEU A 1 92 ? -7.141 11.403 5.696 1.00 67.94 92 LEU A C 1
ATOM 737 O O . LEU A 1 92 ? -6.540 10.590 6.398 1.00 67.94 92 LEU A O 1
ATOM 741 N N . MET A 1 93 ? -7.111 11.348 4.362 1.00 71.31 93 MET A N 1
ATOM 742 C CA . MET A 1 93 ? -6.194 10.515 3.581 1.00 71.31 93 MET A CA 1
ATOM 743 C C . MET A 1 93 ? -5.312 11.438 2.743 1.00 71.31 93 MET A C 1
ATOM 745 O O . MET A 1 93 ? -5.829 12.264 1.990 1.00 71.31 93 MET A O 1
ATOM 749 N N . ILE A 1 94 ? -3.998 11.283 2.869 1.00 76.31 94 ILE A N 1
ATOM 750 C CA . ILE A 1 94 ? -3.000 12.029 2.108 1.00 76.31 94 ILE A CA 1
ATOM 751 C C . ILE A 1 94 ? -2.237 11.046 1.227 1.00 76.31 94 ILE A C 1
ATOM 753 O O . ILE A 1 94 ? -1.788 9.999 1.692 1.00 76.31 94 ILE A O 1
ATOM 757 N N . LEU A 1 95 ? -2.112 11.396 -0.048 1.00 77.44 95 LEU A N 1
ATOM 758 C CA . LEU A 1 95 ? -1.318 10.672 -1.025 1.00 77.44 95 LEU A CA 1
ATOM 759 C C . LEU A 1 95 ? -0.324 11.642 -1.654 1.00 77.44 95 LEU A C 1
ATOM 761 O O . LEU A 1 95 ? -0.737 12.658 -2.214 1.00 77.44 95 LEU A O 1
ATOM 765 N N . TYR A 1 96 ? 0.953 11.302 -1.559 1.00 82.00 96 TYR A N 1
ATOM 766 C CA . TYR A 1 96 ? 2.033 11.904 -2.322 1.00 82.00 96 TYR A CA 1
ATOM 767 C C . TYR A 1 96 ? 2.486 10.884 -3.363 1.00 82.00 96 TYR A C 1
ATOM 769 O O . TYR A 1 96 ? 2.768 9.745 -3.009 1.00 82.00 96 TYR A O 1
ATOM 777 N N . ASP A 1 97 ? 2.475 11.303 -4.623 1.00 80.00 97 ASP A N 1
ATOM 778 C CA . ASP A 1 97 ? 2.788 10.507 -5.811 1.00 80.00 97 ASP A CA 1
ATOM 779 C C . ASP A 1 97 ? 3.701 11.374 -6.681 1.00 80.00 97 ASP A C 1
ATOM 781 O O . ASP A 1 97 ? 3.272 12.449 -7.120 1.00 80.00 97 ASP A O 1
ATOM 785 N N . ASP A 1 98 ? 4.956 10.968 -6.864 1.00 83.38 98 ASP A N 1
ATOM 786 C CA . ASP A 1 98 ? 5.927 11.683 -7.699 1.00 83.38 98 ASP A CA 1
ATOM 787 C C . ASP A 1 98 ? 6.763 10.693 -8.536 1.00 83.38 98 ASP A C 1
ATOM 789 O O . ASP A 1 98 ? 6.862 9.514 -8.226 1.00 83.38 98 ASP A O 1
ATOM 793 N N . TRP A 1 99 ? 7.276 11.138 -9.685 1.00 86.38 99 TRP A N 1
ATOM 794 C CA . TRP A 1 99 ? 8.111 10.323 -10.597 1.00 86.38 99 TRP A CA 1
ATOM 795 C C . TRP A 1 99 ? 7.522 8.964 -11.014 1.00 86.38 99 TRP A C 1
ATOM 797 O O . TRP A 1 99 ? 8.257 8.043 -11.381 1.00 86.38 99 TRP A O 1
ATOM 807 N N . ASN A 1 100 ? 6.190 8.868 -11.060 1.00 83.50 100 ASN A N 1
ATOM 808 C CA . ASN A 1 100 ? 5.491 7.626 -11.367 1.00 83.50 100 ASN A CA 1
ATOM 809 C C . ASN A 1 100 ? 4.992 7.554 -12.811 1.00 83.50 100 ASN A C 1
ATOM 811 O O . ASN A 1 100 ? 4.373 8.479 -13.340 1.00 83.50 100 ASN A O 1
ATOM 815 N N . ASN A 1 101 ? 5.217 6.410 -13.464 1.00 87.94 101 ASN A N 1
ATOM 816 C CA . ASN A 1 101 ? 4.770 6.203 -14.848 1.00 87.94 101 ASN A CA 1
ATOM 817 C C . ASN A 1 101 ? 3.253 5.993 -14.945 1.00 87.94 101 ASN A C 1
ATOM 819 O O . ASN A 1 101 ? 2.623 6.361 -15.939 1.00 87.94 101 ASN A O 1
ATOM 823 N N . SER A 1 102 ? 2.649 5.358 -13.937 1.00 85.50 102 SER A N 1
ATOM 824 C CA . SER A 1 102 ? 1.203 5.162 -13.891 1.00 85.50 102 SER A CA 1
ATOM 825 C C . SER A 1 102 ? 0.686 5.005 -12.466 1.00 85.50 102 SER A C 1
ATOM 827 O O . SER A 1 102 ? 1.170 4.170 -11.706 1.00 85.50 102 SER A O 1
ATOM 829 N N . MET A 1 103 ? -0.375 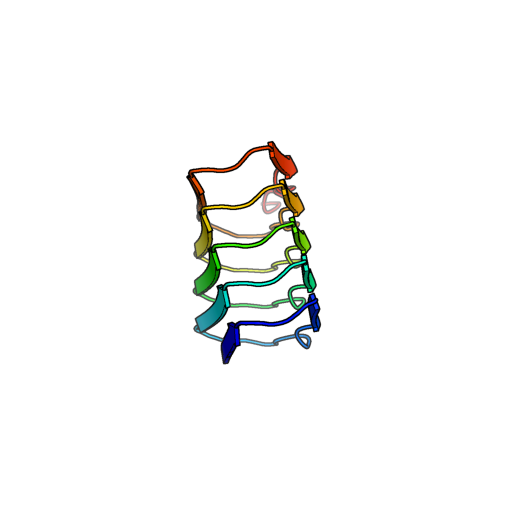5.745 -12.145 1.00 80.44 103 MET A N 1
ATOM 830 C CA . MET A 1 103 ? -1.065 5.656 -10.864 1.00 80.44 103 MET A CA 1
ATOM 831 C C . MET A 1 103 ? -2.543 5.310 -11.066 1.00 80.44 103 MET A C 1
ATOM 833 O O . MET A 1 103 ? -3.246 5.886 -11.902 1.00 80.44 103 MET A O 1
ATOM 837 N N . LYS A 1 104 ? -3.049 4.391 -10.237 1.00 84.19 104 LYS A N 1
ATOM 838 C CA . LYS A 1 104 ? -4.485 4.168 -10.063 1.00 84.19 104 LYS A CA 1
ATOM 839 C C . LYS A 1 104 ? -4.875 4.165 -8.592 1.00 84.19 104 LYS A C 1
ATOM 841 O O . LYS A 1 104 ? -4.563 3.225 -7.860 1.00 84.19 104 LYS A O 1
ATOM 846 N N . VAL A 1 105 ? -5.695 5.141 -8.216 1.00 75.38 105 VAL A N 1
ATOM 847 C CA . VAL A 1 105 ? -6.340 5.216 -6.903 1.00 75.38 105 VAL A CA 1
ATOM 848 C C . VAL A 1 105 ? -7.824 4.919 -7.062 1.00 75.38 105 VAL A C 1
ATOM 850 O O . VAL A 1 105 ? -8.544 5.616 -7.774 1.00 75.38 105 VAL A O 1
ATOM 853 N N . ASN A 1 106 ? -8.299 3.872 -6.397 1.00 76.62 106 ASN A N 1
ATOM 854 C CA . ASN A 1 106 ? -9.732 3.673 -6.214 1.00 76.62 106 ASN A CA 1
ATOM 855 C C . ASN A 1 106 ? -10.137 4.401 -4.935 1.00 76.62 106 ASN A C 1
ATOM 857 O O . ASN A 1 106 ? -9.662 4.009 -3.877 1.00 76.62 106 ASN A O 1
ATOM 861 N N . ALA A 1 107 ? -10.979 5.431 -5.039 1.00 65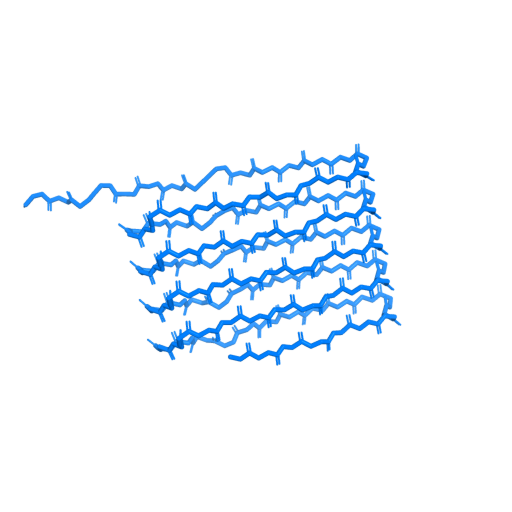.38 107 ALA A N 1
ATOM 862 C CA . ALA A 1 107 ? -11.404 6.253 -3.906 1.00 65.38 107 ALA A CA 1
ATOM 863 C C . ALA A 1 107 ? -12.101 5.433 -2.799 1.00 65.38 107 ALA A C 1
ATOM 865 O O . ALA A 1 107 ? -12.755 4.426 -3.100 1.00 65.38 107 ALA A O 1
ATOM 866 N N . PRO A 1 108 ? -11.982 5.853 -1.525 1.00 64.50 108 PRO A N 1
ATOM 867 C CA . PRO A 1 108 ? -12.607 5.146 -0.419 1.00 64.50 108 PRO A CA 1
ATOM 868 C C . PRO A 1 108 ? -14.132 5.231 -0.501 1.00 64.50 108 PRO A C 1
ATOM 870 O O . PRO A 1 108 ? -14.704 6.238 -0.922 1.00 64.50 108 PRO A O 1
ATOM 873 N N . ILE A 1 109 ? -14.806 4.179 -0.038 1.00 62.72 109 ILE A N 1
ATOM 874 C CA . ILE A 1 109 ? -16.250 4.231 0.206 1.00 62.72 109 ILE A CA 1
ATOM 875 C C . ILE A 1 109 ? -16.443 4.805 1.607 1.00 62.72 109 ILE A C 1
ATOM 877 O O . ILE A 1 109 ? -16.137 4.130 2.594 1.00 62.72 109 ILE A O 1
ATOM 881 N N . ILE A 1 110 ? -16.959 6.031 1.686 1.00 60.59 110 ILE A N 1
ATOM 882 C CA . ILE A 1 110 ? -17.297 6.701 2.944 1.00 60.59 110 ILE A CA 1
ATOM 883 C C . ILE A 1 110 ? -18.741 6.340 3.293 1.00 60.59 110 ILE A C 1
ATOM 885 O O . ILE A 1 110 ? -19.671 6.704 2.571 1.00 60.59 110 ILE A O 1
ATOM 889 N N . LYS A 1 111 ? -18.945 5.606 4.390 1.00 58.47 111 LYS A N 1
ATOM 890 C CA . LYS A 1 111 ? -20.290 5.426 4.953 1.00 58.47 111 LYS A CA 1
ATOM 891 C C . LYS A 1 111 ? -20.519 6.527 5.977 1.00 58.47 111 LYS A C 1
ATOM 893 O O . LYS A 1 111 ? -19.861 6.517 7.010 1.00 58.47 111 LYS A O 1
ATOM 898 N N . ALA A 1 112 ? -21.435 7.449 5.686 1.00 52.91 112 ALA A N 1
ATOM 899 C CA . ALA A 1 112 ? -21.888 8.421 6.674 1.00 52.91 112 ALA A CA 1
ATOM 900 C C . ALA A 1 112 ? -22.397 7.682 7.920 1.00 52.91 112 ALA A C 1
ATOM 902 O O . ALA A 1 112 ? -23.087 6.665 7.803 1.00 52.91 112 ALA A O 1
ATOM 903 N N . SER A 1 113 ? -22.035 8.178 9.099 1.00 52.06 113 SER A N 1
ATOM 904 C CA . SER A 1 113 ? -22.665 7.784 10.354 1.00 52.06 113 SER A CA 1
ATOM 905 C C . SER A 1 113 ? -24.166 8.051 10.216 1.00 52.06 113 SER A C 1
ATOM 907 O O . SER A 1 113 ? -24.557 9.187 9.953 1.00 52.06 113 SER A O 1
ATOM 909 N N . GLU A 1 114 ? -25.004 7.021 10.327 1.00 47.41 114 GLU A N 1
ATOM 910 C CA . GLU A 1 114 ? -26.444 7.237 10.502 1.00 47.41 114 GLU A CA 1
ATOM 911 C C . GLU A 1 114 ? -26.651 8.012 11.824 1.00 47.41 114 GLU A C 1
ATOM 913 O O . GLU A 1 114 ? -25.926 7.722 12.784 1.00 47.41 114 GLU A O 1
ATOM 918 N N . PRO A 1 115 ? -27.537 9.028 11.854 1.00 46.16 115 PRO A N 1
ATOM 919 C CA . PRO A 1 115 ? -27.786 9.849 13.041 1.00 46.16 115 PRO A CA 1
ATOM 920 C C . PRO A 1 115 ? -28.344 9.052 14.226 1.00 46.16 115 PRO A C 1
ATOM 922 O O . PRO A 1 115 ? -29.051 8.043 13.996 1.00 46.16 115 PRO A O 1
#

Secondary structure (DSSP, 8-state):
-EEEEES-S-EEEE---BS--SEEEEEEES-S-EEEE---BS--SEEEEEEES-S-EEEE--EES-EEEEEEEEES-S-EEEE--EESSEEEEEEEEES-S-EEEE--EE-PPP-

Organism: Methanothermobacter thermautotrophicus (NCBI:txid145262)

Sequence (115 aa):
MILYDDWNNSMKVNAPIIKASELMILYDDWNNSMKVNAPIIKASELMILYDDWNNSMKVNAPIIKASELMILYDDWNNSMKVNAPIIKASELMILYDDWNNSMKVNAPIIKASEP

Foldseek 3Di:
DEEEDEQEQEDEDDDEAAAEDQEAEYEYEHYQEYEYPDHQYAEYAEYEYEYEQYAEYEYPEHAYADYAEYEYEYYNYAEYEYEYYQYADYNDYYYHHYNYNYYDYDDHNYDDDDD

Radius of gyration: 13.73 Å; chains: 1; bounding box: 44×22×33 Å

pLDDT: mean 71.32, std 10.84, range [46.16, 87.94]